Protein AF-S8CQ58-F1 (afdb_monomer_lite)

Foldseek 3Di:
DVVPDAADPDPPDDHDPVRRLVVLQVCLVVVPPPHAHADPVVSHRPVVVCVVVVVVVPDDD

Secondary structure (DSSP, 8-state):
-TTT--B-SSTTSPPBHHHHHHHHHHHHHTT-TTPPPEETTTTEEHHHHHHHHHHHHTS--

Structure (mmCIF, N/CA/C/O backbone):
data_AF-S8CQ58-F1
#
_entry.id   AF-S8CQ58-F1
#
loop_
_atom_site.group_PDB
_atom_site.id
_atom_site.type_symbol
_atom_site.label_atom_id
_atom_site.label_alt_id
_atom_site.label_comp_id
_atom_site.label_asym_id
_atom_site.label_entity_id
_atom_site.label_seq_id
_atom_site.pdbx_PDB_ins_code
_atom_site.Cartn_x
_atom_site.Cartn_y
_atom_site.Cartn_z
_atom_site.occupancy
_atom_site.B_iso_or_equiv
_atom_site.auth_seq_id
_atom_site.auth_comp_id
_atom_site.auth_asym_id
_atom_site.auth_atom_id
_atom_site.pdbx_PDB_model_num
ATOM 1 N N . ASP A 1 1 ? 12.865 -0.724 -14.966 1.00 51.47 1 ASP A N 1
ATOM 2 C CA . ASP A 1 1 ? 12.917 0.008 -16.239 1.00 51.47 1 ASP A CA 1
ATOM 3 C C . ASP A 1 1 ? 12.693 1.481 -15.925 1.00 51.47 1 ASP A C 1
ATOM 5 O O . ASP A 1 1 ? 11.639 1.818 -15.399 1.00 51.47 1 ASP A O 1
ATOM 9 N N . GLU A 1 2 ? 13.709 2.326 -16.108 1.00 59.56 2 GLU A N 1
ATOM 10 C CA . GLU A 1 2 ? 13.599 3.763 -15.798 1.00 59.56 2 GLU A CA 1
ATOM 11 C C . GLU A 1 2 ? 12.680 4.504 -16.784 1.00 59.56 2 GLU A C 1
ATOM 13 O O . GLU A 1 2 ? 12.205 5.590 -16.462 1.00 59.56 2 GLU A O 1
ATOM 18 N N . GLU A 1 3 ? 12.379 3.916 -17.950 1.00 71.06 3 GLU A N 1
ATOM 19 C CA . GLU A 1 3 ? 11.497 4.525 -18.953 1.00 71.06 3 GLU A CA 1
ATOM 20 C C . GLU A 1 3 ? 10.008 4.356 -18.623 1.00 71.06 3 GLU A C 1
ATOM 22 O O . GLU A 1 3 ? 9.220 5.271 -18.853 1.00 71.06 3 GLU A O 1
ATOM 27 N N . ASN A 1 4 ? 9.613 3.211 -18.058 1.00 70.88 4 ASN A N 1
ATOM 28 C CA . ASN A 1 4 ? 8.201 2.868 -17.841 1.00 70.88 4 ASN A CA 1
ATOM 29 C C . ASN A 1 4 ? 7.710 3.089 -16.396 1.00 70.88 4 ASN A C 1
ATOM 31 O O . ASN A 1 4 ? 6.505 3.038 -16.138 1.00 70.88 4 ASN A O 1
ATOM 35 N N . GLY A 1 5 ? 8.620 3.353 -15.450 1.00 87.38 5 GLY A N 1
ATOM 36 C CA . GLY A 1 5 ? 8.308 3.382 -14.019 1.00 87.38 5 GLY A CA 1
ATOM 37 C C . GLY A 1 5 ? 7.917 2.000 -13.472 1.00 87.38 5 GLY A C 1
ATOM 38 O O . GLY A 1 5 ? 8.160 0.974 -14.104 1.00 87.38 5 GLY A O 1
ATOM 39 N N . GLY A 1 6 ? 7.306 1.969 -12.284 1.00 92.94 6 GLY A N 1
ATOM 40 C CA . GLY A 1 6 ? 6.870 0.727 -11.631 1.00 92.94 6 GLY A CA 1
ATOM 41 C C . GLY A 1 6 ? 7.984 -0.046 -10.911 1.00 92.94 6 GLY A C 1
ATOM 42 O O . GLY A 1 6 ? 9.141 0.370 -10.876 1.00 92.94 6 GLY A O 1
ATOM 43 N N . ILE A 1 7 ? 7.604 -1.164 -10.287 1.00 95.06 7 ILE A N 1
ATOM 44 C CA . ILE A 1 7 ? 8.489 -2.061 -9.529 1.00 95.06 7 ILE A CA 1
ATOM 45 C C . ILE A 1 7 ? 8.234 -3.496 -10.005 1.00 95.06 7 ILE A C 1
ATOM 47 O O . ILE A 1 7 ? 7.085 -3.892 -10.201 1.00 95.06 7 ILE A O 1
ATOM 51 N N . SER A 1 8 ? 9.307 -4.255 -10.203 1.00 94.62 8 SER A N 1
ATOM 52 C CA . SER A 1 8 ? 9.313 -5.699 -10.458 1.00 94.62 8 SER A CA 1
ATOM 53 C C . SER A 1 8 ? 9.696 -6.462 -9.183 1.00 94.62 8 SER A C 1
ATOM 55 O O . SER A 1 8 ? 10.130 -5.869 -8.194 1.00 94.62 8 SER A O 1
ATOM 57 N N . ASP A 1 9 ? 9.563 -7.785 -9.187 1.00 94.94 9 ASP A N 1
ATOM 58 C CA . ASP A 1 9 ? 9.999 -8.632 -8.070 1.00 94.94 9 ASP A CA 1
ATOM 59 C C . ASP A 1 9 ? 11.523 -8.612 -7.871 1.00 94.94 9 ASP A C 1
ATOM 61 O O . ASP A 1 9 ? 12.006 -8.663 -6.736 1.00 94.94 9 ASP A O 1
ATOM 65 N N . ARG A 1 10 ? 12.287 -8.525 -8.968 1.00 93.62 10 ARG A N 1
ATOM 66 C CA . ARG A 1 10 ? 13.751 -8.431 -8.963 1.00 93.62 10 ARG A CA 1
ATOM 67 C C . ARG A 1 10 ? 14.273 -7.376 -9.932 1.00 93.62 10 ARG A C 1
ATOM 69 O O . ARG A 1 10 ? 13.609 -7.041 -10.915 1.00 93.62 10 ARG A O 1
ATOM 76 N N . PRO A 1 11 ? 15.499 -6.870 -9.706 1.00 90.00 11 PRO A N 1
ATOM 77 C CA . PRO A 1 11 ? 16.160 -6.007 -10.673 1.00 90.00 11 PRO A CA 1
ATOM 78 C C . PRO A 1 11 ? 16.248 -6.664 -12.054 1.00 90.00 11 PRO A C 1
ATOM 80 O O . PRO A 1 11 ? 16.641 -7.824 -12.162 1.00 90.00 11 PRO A O 1
ATOM 83 N N . ASN A 1 12 ? 15.974 -5.876 -13.095 1.00 87.50 12 ASN A N 1
ATOM 84 C CA . ASN A 1 12 ? 15.981 -6.263 -14.515 1.00 87.50 12 ASN A CA 1
ATOM 85 C C . ASN A 1 12 ? 14.831 -7.172 -14.982 1.00 87.50 12 ASN A C 1
ATOM 87 O O . ASN A 1 12 ? 14.783 -7.482 -16.171 1.00 87.50 12 ASN A O 1
ATOM 91 N N . ASP A 1 13 ? 13.894 -7.536 -14.104 1.00 90.62 13 ASP A N 1
ATOM 92 C CA . ASP 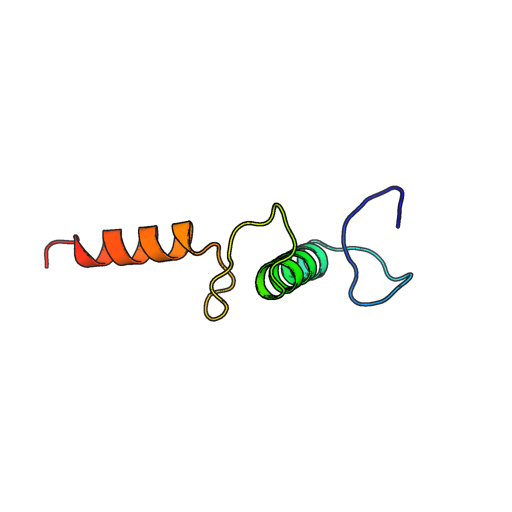A 1 13 ? 12.656 -8.200 -14.514 1.00 90.62 13 ASP A CA 1
ATOM 93 C C . ASP A 1 13 ? 11.615 -7.177 -15.004 1.00 90.62 13 ASP A C 1
ATOM 95 O O . ASP A 1 13 ? 11.706 -5.970 -14.746 1.00 90.62 13 ASP A O 1
ATOM 99 N N . ALA A 1 14 ? 10.629 -7.660 -15.764 1.00 91.25 14 ALA A N 1
ATOM 100 C CA . ALA A 1 14 ? 9.542 -6.825 -16.262 1.00 91.25 14 ALA A CA 1
ATOM 101 C C . ALA A 1 14 ? 8.691 -6.298 -15.097 1.00 91.25 14 ALA A C 1
ATOM 103 O O . ALA A 1 14 ? 8.373 -7.031 -14.163 1.00 91.25 14 ALA A O 1
ATOM 104 N N . VAL A 1 15 ? 8.313 -5.022 -15.159 1.00 93.75 15 VAL A N 1
ATOM 105 C CA . VAL A 1 15 ? 7.462 -4.404 -14.136 1.00 93.75 15 VAL A CA 1
ATOM 106 C C . VAL A 1 15 ? 6.012 -4.846 -14.294 1.00 93.75 15 VAL A C 1
ATOM 108 O O . VAL A 1 15 ? 5.526 -5.059 -15.407 1.00 93.75 15 VAL A O 1
ATOM 111 N N . ASP A 1 16 ? 5.293 -4.923 -13.180 1.00 93.94 16 ASP A N 1
ATOM 112 C CA . ASP A 1 16 ? 3.864 -5.209 -13.181 1.00 93.94 16 ASP A CA 1
ATOM 113 C C . ASP A 1 16 ? 3.133 -4.455 -12.063 1.00 93.94 16 ASP A C 1
ATOM 115 O O . ASP A 1 16 ? 3.731 -3.884 -11.146 1.00 93.94 16 ASP A O 1
ATOM 119 N N . VAL A 1 17 ? 1.803 -4.430 -12.151 1.00 95.94 17 VAL A N 1
ATOM 120 C CA . VAL A 1 17 ? 0.946 -3.710 -11.197 1.00 95.94 17 VAL A CA 1
ATOM 121 C C . VAL A 1 17 ? 0.978 -4.312 -9.792 1.00 95.94 17 VAL A C 1
ATOM 123 O O . VAL A 1 17 ? 0.764 -3.589 -8.822 1.00 95.94 17 VAL A O 1
ATOM 126 N N . TYR A 1 18 ? 1.249 -5.611 -9.669 1.00 97.19 18 TYR A N 1
ATOM 127 C CA . TYR A 1 18 ? 1.249 -6.326 -8.400 1.00 97.19 18 TYR A CA 1
ATOM 128 C C . TYR A 1 18 ? 2.484 -5.949 -7.576 1.00 97.19 18 TYR A C 1
ATOM 130 O O . TYR A 1 18 ? 2.354 -5.461 -6.452 1.00 97.19 18 TYR A O 1
ATOM 138 N N . HIS A 1 19 ? 3.678 -6.077 -8.151 1.00 97.19 19 HIS A N 1
ATOM 139 C CA . HIS A 1 19 ? 4.930 -5.704 -7.494 1.00 97.19 19 HIS A CA 1
ATOM 140 C C . HIS A 1 19 ? 5.060 -4.191 -7.325 1.00 97.19 19 HIS A C 1
ATOM 142 O O . HIS A 1 19 ? 5.563 -3.736 -6.299 1.00 97.19 19 HIS A O 1
ATOM 148 N N . THR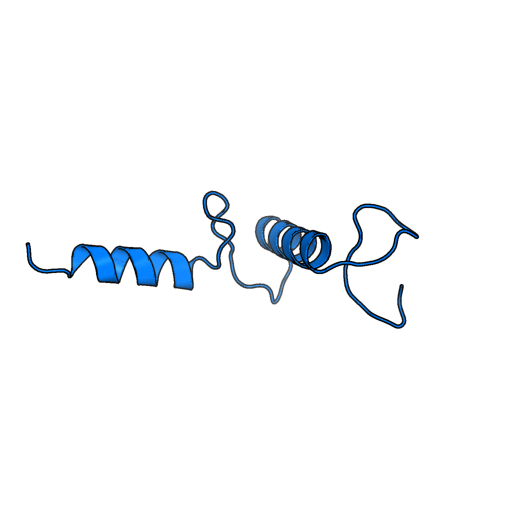 A 1 20 ? 4.516 -3.398 -8.253 1.00 96.50 20 THR A N 1
ATOM 149 C CA . THR A 1 20 ? 4.397 -1.944 -8.067 1.00 96.50 20 THR A CA 1
ATOM 150 C C . THR A 1 20 ? 3.564 -1.610 -6.835 1.00 96.50 20 THR A C 1
ATOM 152 O O . THR A 1 20 ? 4.004 -0.836 -5.985 1.00 96.50 20 THR A O 1
ATOM 155 N N . TYR A 1 21 ? 2.384 -2.217 -6.696 1.00 97.81 21 TYR A N 1
ATOM 156 C CA . TYR A 1 21 ? 1.518 -1.985 -5.548 1.00 97.81 21 TYR A CA 1
ATOM 157 C C . TYR A 1 21 ? 2.198 -2.392 -4.229 1.00 97.81 21 TYR A C 1
ATOM 159 O O . TYR A 1 21 ? 2.297 -1.576 -3.311 1.00 97.81 21 TYR A O 1
ATOM 167 N N . PHE A 1 22 ? 2.721 -3.620 -4.140 1.00 97.69 22 PHE A N 1
ATOM 168 C CA . PHE A 1 22 ? 3.330 -4.117 -2.902 1.00 97.69 22 PHE A CA 1
ATOM 169 C C . PHE A 1 22 ? 4.667 -3.456 -2.572 1.00 97.69 22 PHE A C 1
ATOM 171 O O . PHE A 1 22 ? 4.971 -3.273 -1.395 1.00 97.69 22 PHE A O 1
ATOM 178 N N . GLY A 1 23 ? 5.438 -3.035 -3.574 1.00 97.25 23 GLY A N 1
ATOM 179 C CA . GLY A 1 23 ? 6.645 -2.246 -3.358 1.00 97.25 23 GLY A CA 1
ATOM 180 C C . GLY A 1 23 ? 6.326 -0.887 -2.731 1.00 97.25 23 GLY A C 1
ATOM 181 O O . GLY A 1 23 ? 6.934 -0.514 -1.730 1.00 97.25 23 GLY A O 1
ATOM 182 N N . ILE A 1 24 ? 5.311 -0.180 -3.240 1.00 97.88 24 ILE A N 1
ATOM 183 C CA . ILE A 1 24 ? 4.857 1.095 -2.659 1.00 97.88 24 ILE A CA 1
ATOM 184 C C . ILE A 1 24 ? 4.248 0.883 -1.264 1.00 97.88 24 ILE A C 1
ATOM 186 O O . ILE A 1 24 ? 4.535 1.652 -0.347 1.00 97.88 24 ILE A O 1
ATOM 190 N N . ALA A 1 25 ? 3.439 -0.163 -1.071 1.00 98.12 25 ALA A N 1
ATOM 191 C CA . ALA A 1 25 ? 2.865 -0.483 0.235 1.00 98.12 25 ALA A CA 1
ATOM 192 C C . ALA A 1 25 ? 3.953 -0.817 1.271 1.00 98.12 25 ALA A C 1
ATOM 194 O O . ALA A 1 25 ? 3.897 -0.335 2.399 1.00 98.12 25 ALA A O 1
ATOM 195 N N . GLY A 1 26 ? 4.984 -1.569 0.876 1.00 97.94 26 GLY A N 1
ATOM 196 C CA . GLY A 1 26 ? 6.151 -1.846 1.711 1.00 97.94 26 GLY A CA 1
ATOM 197 C C . GLY A 1 26 ? 6.918 -0.577 2.087 1.00 97.94 26 GLY A C 1
ATOM 198 O O . GLY A 1 26 ? 7.264 -0.400 3.250 1.00 97.94 26 GLY A O 1
ATOM 199 N N . LEU A 1 27 ? 7.121 0.346 1.141 1.00 98.25 27 LEU A N 1
ATOM 200 C CA . LEU A 1 27 ? 7.729 1.651 1.428 1.00 98.25 27 LEU A CA 1
ATOM 201 C C . LEU A 1 27 ? 6.888 2.481 2.409 1.00 98.25 27 LEU A C 1
ATOM 203 O O . LEU A 1 27 ? 7.451 3.134 3.284 1.00 98.25 27 LEU A O 1
ATOM 207 N N . SER A 1 28 ? 5.557 2.432 2.302 1.00 98.44 28 SER A N 1
ATOM 208 C CA . SER A 1 28 ? 4.655 3.073 3.268 1.00 98.44 28 SER A CA 1
ATOM 209 C C . SER A 1 28 ? 4.821 2.493 4.678 1.00 98.44 28 SER A C 1
ATOM 211 O O . SER A 1 28 ? 4.938 3.251 5.638 1.00 98.44 28 SER A O 1
ATOM 213 N N . LEU A 1 29 ? 4.926 1.164 4.808 1.00 98.00 29 LEU A N 1
ATOM 214 C CA . LEU A 1 29 ? 5.183 0.496 6.093 1.00 98.00 29 LEU A CA 1
ATOM 215 C C . LEU A 1 29 ? 6.562 0.832 6.687 1.00 98.00 29 LEU A C 1
ATOM 217 O O . LEU A 1 29 ? 6.739 0.745 7.898 1.00 98.00 29 LEU A O 1
ATOM 221 N N . LEU A 1 30 ? 7.524 1.227 5.849 1.00 98.19 30 LEU A N 1
ATOM 222 C CA . LEU A 1 30 ? 8.843 1.727 6.254 1.00 98.19 30 LEU A CA 1
ATOM 223 C C . LEU A 1 30 ? 8.873 3.253 6.461 1.00 98.19 30 LEU A C 1
ATOM 225 O O . LEU A 1 30 ? 9.953 3.829 6.572 1.00 98.19 30 LEU A O 1
ATOM 229 N N . GLU A 1 31 ? 7.707 3.906 6.494 1.00 96.69 31 GLU A N 1
ATOM 230 C CA . GLU A 1 31 ? 7.542 5.349 6.712 1.00 96.69 31 GLU A CA 1
ATOM 231 C C . GLU A 1 31 ? 8.225 6.231 5.650 1.00 96.69 31 GLU A C 1
ATOM 233 O O . GLU A 1 31 ? 8.644 7.360 5.922 1.00 96.69 31 GLU A O 1
ATOM 238 N N . TYR A 1 32 ? 8.323 5.747 4.406 1.00 97.94 32 TYR A N 1
ATOM 239 C CA . TYR A 1 32 ? 8.853 6.554 3.309 1.00 97.94 32 TYR A CA 1
ATOM 240 C C . TYR A 1 32 ? 7.985 7.816 3.090 1.00 97.94 32 TYR A C 1
ATOM 242 O O . TYR A 1 32 ? 6.756 7.715 2.974 1.00 97.94 32 TYR A O 1
ATOM 250 N N . PRO A 1 33 ? 8.589 9.018 3.013 1.00 97.44 33 PRO A N 1
ATOM 251 C CA . PRO A 1 33 ? 7.851 10.275 2.999 1.00 97.44 33 PRO A CA 1
ATOM 252 C C . PRO A 1 33 ? 6.975 10.433 1.751 1.00 97.44 33 PRO A C 1
ATOM 254 O O . PRO A 1 33 ? 7.340 10.042 0.646 1.00 97.44 33 PRO 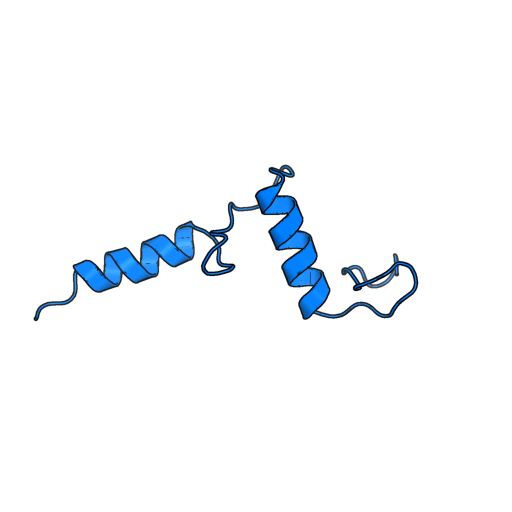A O 1
ATOM 257 N N . GLY A 1 34 ? 5.816 11.073 1.927 1.00 96.69 34 GLY A N 1
ATOM 258 C CA . GLY A 1 34 ? 4.874 11.353 0.837 1.00 96.69 34 GLY A CA 1
ATOM 259 C C . GLY A 1 34 ? 3.925 10.199 0.493 1.00 96.69 34 GLY A C 1
ATOM 260 O O . GLY A 1 34 ? 3.097 10.354 -0.404 1.00 96.69 34 GLY A O 1
ATOM 261 N N . LEU A 1 35 ? 3.996 9.074 1.211 1.00 97.69 35 LEU A N 1
ATOM 262 C CA . LEU A 1 35 ? 3.062 7.958 1.070 1.00 97.69 35 LEU A CA 1
ATOM 263 C C . LEU A 1 35 ? 1.972 7.997 2.144 1.00 97.69 35 LEU A C 1
ATOM 265 O O . LEU A 1 35 ? 2.195 8.406 3.282 1.00 97.69 35 LEU A O 1
ATOM 269 N N . LYS A 1 36 ? 0.768 7.548 1.776 1.00 97.25 36 LYS A N 1
ATOM 270 C CA . LYS A 1 36 ? -0.309 7.317 2.744 1.00 97.25 36 LYS A CA 1
ATOM 271 C C . LYS A 1 36 ? 0.011 6.097 3.611 1.00 97.25 36 LYS A C 1
ATOM 273 O O . LYS A 1 36 ? 0.544 5.131 3.062 1.00 97.25 36 LYS A O 1
ATOM 278 N N . PRO A 1 37 ? -0.379 6.084 4.897 1.00 97.69 37 PRO A N 1
ATOM 279 C CA . PRO A 1 37 ? -0.231 4.907 5.743 1.00 97.69 37 PRO A CA 1
ATOM 280 C C . PRO A 1 37 ? -1.083 3.746 5.217 1.00 97.69 37 PRO A C 1
ATOM 282 O O . PRO A 1 37 ? -2.238 3.942 4.822 1.00 97.69 37 PRO A O 1
ATOM 285 N N . ILE A 1 38 ? -0.508 2.546 5.229 1.00 98.25 38 ILE A N 1
ATOM 286 C CA . ILE A 1 38 ? -1.161 1.294 4.841 1.00 98.25 38 ILE A CA 1
ATOM 287 C C . ILE A 1 38 ? -1.482 0.476 6.091 1.00 98.25 38 ILE A C 1
ATOM 289 O O . ILE A 1 38 ? -0.628 0.284 6.953 1.00 98.25 38 ILE A O 1
ATOM 293 N N . ASP A 1 39 ? -2.706 -0.039 6.162 1.00 97.50 39 ASP A N 1
ATOM 294 C CA . ASP A 1 39 ? -3.068 -1.099 7.091 1.00 97.50 39 ASP A CA 1
ATOM 295 C C . ASP A 1 39 ? -2.440 -2.425 6.612 1.00 97.50 39 ASP A C 1
ATOM 297 O O . ASP A 1 39 ? -2.750 -2.884 5.503 1.00 97.50 39 ASP A O 1
ATOM 301 N N . PRO A 1 40 ? -1.556 -3.054 7.406 1.00 96.50 40 PRO A N 1
ATOM 302 C CA . PRO A 1 40 ? -0.828 -4.247 6.983 1.00 96.50 40 PRO A CA 1
ATOM 303 C C . PRO A 1 40 ? -1.692 -5.513 6.931 1.00 96.50 40 PRO A C 1
ATOM 305 O O . PRO A 1 40 ? -1.294 -6.477 6.281 1.00 96.50 40 PRO A O 1
ATOM 308 N N . ALA A 1 41 ? -2.851 -5.546 7.597 1.00 96.25 41 ALA A N 1
ATOM 309 C CA . ALA A 1 41 ? -3.745 -6.701 7.567 1.00 96.25 41 ALA A CA 1
ATOM 310 C C . ALA A 1 41 ? -4.570 -6.735 6.277 1.00 96.25 41 ALA A C 1
ATOM 312 O O . ALA A 1 41 ? -4.807 -7.809 5.723 1.00 96.25 41 ALA A O 1
ATOM 313 N N . TYR A 1 42 ? -4.987 -5.564 5.790 1.00 95.94 42 TYR A N 1
ATOM 314 C CA . TYR A 1 42 ? -5.833 -5.453 4.600 1.00 95.94 42 TYR A CA 1
ATOM 315 C C . TYR A 1 42 ? -5.083 -5.068 3.329 1.00 95.94 42 TYR A C 1
ATOM 317 O O . TYR A 1 42 ? -5.665 -5.178 2.252 1.00 95.94 42 TYR A O 1
ATOM 325 N N . ALA A 1 43 ? -3.833 -4.605 3.439 1.00 97.06 43 ALA A N 1
ATOM 326 C CA . ALA A 1 43 ? -3.122 -3.957 2.342 1.00 97.06 43 ALA A CA 1
ATOM 327 C C . ALA A 1 43 ? -4.024 -2.886 1.698 1.00 97.06 43 ALA A C 1
ATOM 329 O O . ALA A 1 43 ? -4.382 -2.925 0.522 1.00 97.06 43 ALA A O 1
ATOM 330 N N . LEU A 1 44 ? -4.482 -1.938 2.510 1.00 97.44 44 LEU A N 1
ATOM 331 C CA . LEU A 1 44 ? -5.293 -0.807 2.067 1.00 97.44 44 LEU A CA 1
ATOM 332 C C . LEU A 1 44 ? -4.860 0.449 2.819 1.00 97.44 44 LEU A C 1
ATOM 334 O O . LEU A 1 44 ? -4.371 0.340 3.941 1.00 97.44 44 LEU A O 1
ATOM 338 N N . PRO A 1 45 ? -5.053 1.650 2.251 1.00 97.56 45 PRO A N 1
ATOM 339 C CA . PRO A 1 45 ?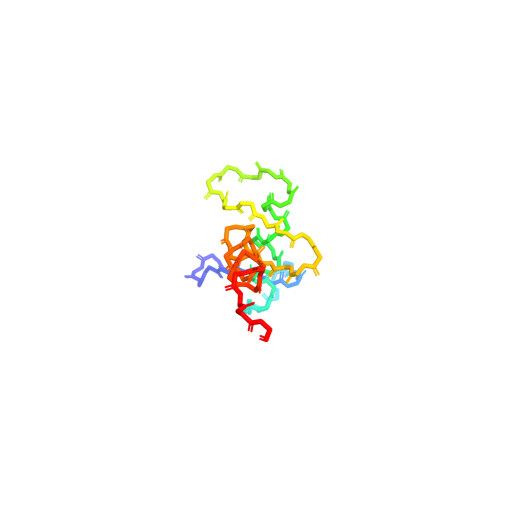 -4.867 2.880 3.004 1.00 97.56 45 PRO A CA 1
ATOM 340 C C . PRO A 1 45 ? -5.728 2.887 4.271 1.00 97.56 45 PRO A C 1
ATOM 342 O O . PRO A 1 45 ? -6.908 2.529 4.217 1.00 97.56 45 PRO A O 1
ATOM 345 N N . VAL A 1 46 ? -5.155 3.313 5.397 1.00 96.94 46 VAL A N 1
ATOM 346 C CA . VAL A 1 46 ? -5.856 3.318 6.696 1.00 96.94 46 VAL A CA 1
ATOM 347 C C . VAL A 1 46 ? -7.171 4.110 6.618 1.00 96.94 46 VAL A C 1
ATOM 349 O O . VAL A 1 46 ? -8.203 3.644 7.091 1.00 96.94 46 VAL A O 1
ATOM 352 N N . ASP A 1 47 ? -7.194 5.235 5.891 1.00 96.00 47 ASP A N 1
ATOM 353 C CA . ASP A 1 47 ? -8.399 6.057 5.685 1.00 96.00 47 ASP A CA 1
ATOM 354 C C . ASP A 1 47 ? -9.528 5.330 4.928 1.00 96.00 47 ASP A C 1
ATOM 356 O O . ASP A 1 47 ? -10.705 5.688 5.048 1.00 96.00 47 ASP A O 1
ATOM 360 N N . VAL A 1 48 ? -9.192 4.311 4.135 1.00 96.19 48 VAL A N 1
ATOM 361 C CA . VAL A 1 48 ? -10.161 3.454 3.440 1.00 96.19 48 VAL A CA 1
ATOM 362 C C . VAL A 1 48 ? -10.706 2.387 4.384 1.00 96.19 48 VAL A C 1
ATOM 364 O O . VAL A 1 48 ? -11.921 2.182 4.415 1.00 96.19 48 VAL A O 1
ATOM 367 N N . VAL A 1 49 ? -9.833 1.748 5.165 1.00 95.81 49 VAL A N 1
ATOM 368 C CA . VAL A 1 49 ? -10.208 0.747 6.175 1.00 95.81 49 VAL A CA 1
ATOM 369 C C . VAL A 1 49 ? -11.156 1.366 7.201 1.00 95.81 49 VAL A C 1
ATOM 371 O O . VAL A 1 49 ? -12.276 0.880 7.378 1.00 95.81 49 VAL A O 1
ATOM 374 N N . ASP A 1 50 ? -10.776 2.513 7.765 1.00 94.06 50 ASP A N 1
ATOM 375 C CA . ASP A 1 50 ? -11.592 3.266 8.717 1.00 94.06 50 ASP A CA 1
ATOM 376 C C . ASP A 1 50 ? -12.962 3.602 8.132 1.00 94.06 50 ASP A C 1
ATOM 378 O O . ASP A 1 50 ? -13.994 3.405 8.769 1.00 94.06 50 ASP A O 1
ATOM 382 N N . ARG A 1 51 ? -13.011 4.058 6.875 1.00 93.44 51 ARG A N 1
ATOM 383 C CA . ARG A 1 51 ? -14.277 4.387 6.212 1.00 93.44 51 ARG A CA 1
ATOM 384 C C . ARG A 1 51 ? -15.200 3.179 6.094 1.00 93.44 51 ARG A C 1
ATOM 386 O O . ARG A 1 51 ? -16.411 3.350 6.213 1.00 93.44 51 ARG A O 1
ATOM 393 N N . ILE A 1 52 ? -14.665 1.996 5.804 1.00 92.56 52 ILE A N 1
ATOM 394 C CA . ILE A 1 52 ? -15.467 0.779 5.648 1.00 92.56 52 ILE A CA 1
ATOM 395 C C . ILE A 1 52 ? -16.037 0.361 7.004 1.00 92.56 52 ILE A C 1
ATOM 397 O O . ILE A 1 52 ? -17.247 0.174 7.111 1.00 92.56 52 ILE A O 1
ATOM 401 N N . PHE A 1 53 ? -15.208 0.304 8.047 1.00 87.56 53 PHE A N 1
ATOM 402 C CA . PHE A 1 53 ? -15.636 -0.163 9.369 1.00 87.56 53 PHE A CA 1
ATOM 403 C C . PHE A 1 53 ? -16.456 0.868 10.159 1.00 87.56 53 PHE A C 1
ATOM 405 O O . PHE A 1 53 ? -17.384 0.487 10.869 1.00 87.56 53 PHE A O 1
ATOM 412 N N . ILE A 1 54 ? -16.212 2.171 9.985 1.00 77.25 54 ILE A N 1
ATOM 413 C CA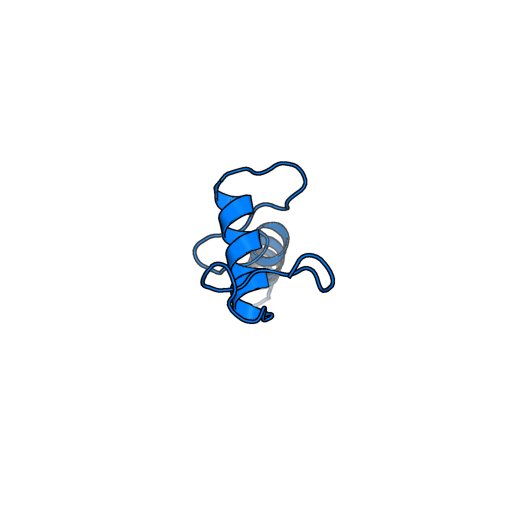 . ILE A 1 54 ? -17.084 3.227 10.532 1.00 77.25 54 ILE A CA 1
ATOM 414 C C . ILE A 1 54 ? -18.450 3.206 9.841 1.00 77.25 54 ILE A C 1
ATOM 416 O O . ILE A 1 54 ? -19.477 3.402 10.480 1.00 77.25 54 ILE A O 1
ATOM 420 N N . ARG A 1 55 ? -18.503 2.964 8.526 1.00 65.38 55 ARG A N 1
ATOM 421 C CA . ARG A 1 55 ? -19.794 2.800 7.840 1.00 65.38 55 ARG A CA 1
ATOM 422 C C . ARG A 1 55 ? -20.518 1.543 8.292 1.00 65.38 55 ARG A C 1
ATOM 424 O O . ARG A 1 55 ? -21.742 1.563 8.360 1.00 65.38 55 ARG A O 1
ATOM 431 N N . ASP A 1 56 ? -19.781 0.479 8.588 1.00 67.56 56 ASP A N 1
ATOM 432 C CA . ASP A 1 56 ? -20.361 -0.771 9.058 1.00 67.56 56 ASP A CA 1
ATOM 433 C C . ASP A 1 56 ? -20.985 -0.631 10.452 1.00 67.56 56 ASP A C 1
ATOM 435 O O . ASP A 1 56 ? -22.125 -1.041 10.657 1.00 67.56 56 ASP A O 1
ATOM 439 N N . SER A 1 57 ? -20.306 0.055 11.377 1.00 66.06 57 SER A N 1
ATOM 440 C CA . SER A 1 57 ? -20.819 0.306 12.732 1.00 66.06 57 SER A CA 1
ATOM 441 C C . SER A 1 57 ? -22.043 1.230 12.786 1.00 66.06 57 SER A C 1
ATOM 443 O O . SER A 1 57 ? -22.743 1.262 13.796 1.00 66.06 57 SER A O 1
ATOM 445 N N . LEU A 1 58 ? -22.328 1.962 11.704 1.00 68.50 58 LEU A N 1
ATOM 446 C CA . LEU A 1 58 ? -23.488 2.847 11.574 1.00 68.50 58 LEU A CA 1
ATOM 447 C C . LEU A 1 58 ? -24.680 2.199 10.845 1.00 68.50 58 LEU A C 1
ATOM 449 O O . LEU A 1 58 ? -25.697 2.869 10.645 1.00 68.50 58 LEU A O 1
ATOM 453 N N . ARG A 1 59 ? -24.592 0.927 10.427 1.00 62.75 59 ARG A N 1
ATOM 454 C CA . ARG A 1 59 ? -25.727 0.229 9.803 1.00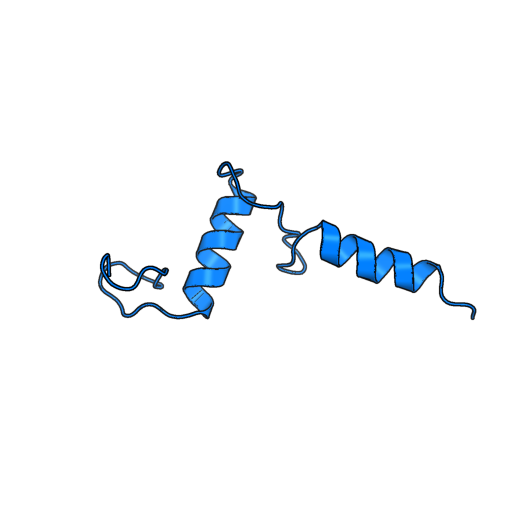 62.75 59 ARG A CA 1
ATOM 455 C C . ARG A 1 59 ? -26.775 -0.151 10.864 1.00 62.75 59 ARG A C 1
ATOM 457 O O . ARG A 1 59 ? -26.416 -0.815 11.835 1.00 62.75 59 ARG A O 1
ATOM 464 N N . PRO A 1 60 ? -28.058 0.233 10.702 1.00 60.44 60 PRO A N 1
ATOM 465 C CA . PRO A 1 60 ? -29.124 -0.260 11.572 1.00 60.44 60 PRO A CA 1
ATOM 466 C C . PRO A 1 60 ? -29.267 -1.779 11.411 1.00 60.44 60 PRO A C 1
ATOM 468 O O . PRO A 1 60 ? -29.232 -2.269 10.280 1.00 60.44 60 PRO A O 1
ATOM 471 N N . VAL A 1 61 ? -29.414 -2.488 12.536 1.00 65.50 61 VAL A N 1
ATOM 472 C CA . VAL A 1 61 ? -29.752 -3.924 12.587 1.00 65.50 61 VAL A CA 1
ATOM 473 C C . VAL A 1 61 ? -31.200 -4.138 12.162 1.00 65.50 61 VAL A C 1
ATOM 475 O O . VAL A 1 61 ? -32.051 -3.324 12.592 1.00 65.50 61 VAL A O 1
#

InterPro domains:
  IPR001330 Prenyltransferase alpha-alpha toroid domain [PF00432] (2-43)
  IPR008930 Terpenoid cyclases/protein prenyltransferase alpha-alpha toroid [SSF48239] (2-52)
  IPR045089 Prenyltransferase subunit beta [PTHR11774] (1-52)

Sequence (61 aa):
DEENGGISDRPNDAVDVYHTYFGIAGLSLLEYPGLKPIDPAYALPVDVVDRIFIRDSLRPV

pLDDT: mean 89.65, std 12.53, range [51.47, 98.44]

Organism: NCBI:txid192259

Radius of gyration: 15.5 Å; chains: 1; bounding box: 46×20×32 Å